Protein AF-A0AAN8WT23-F1 (afdb_monomer)

Foldseek 3Di:
DDWFDDPPPWIWDQDPLFIWTWDDADPPQKTKTWTPCCVVPVDTWIWIDHDHDTPDTDDDDPDDRPNVVVVVRVVVRVVVVVQVPQPDQPPDDLQVQCVVLVNNVVCVPPPVLVVLSVCLSVLSRDDPVCSVVVLVVSVVSHDPSCVVVNVVRVVD

Nearest PDB structures (foldseek):
  2rpr-assembly1_A  TM=9.145E-01  e=8.663E-05  Homo sapiens

Radius of gyration: 22.84 Å; Cα contacts (8 Å, |Δi|>4): 182; chains: 1; bounding box: 54×32×53 Å

Structure (mmCIF, N/CA/C/O backbone):
data_AF-A0AAN8WT23-F1
#
_entry.id   AF-A0AAN8WT23-F1
#
loop_
_atom_site.group_PDB
_atom_site.id
_atom_site.type_symbol
_atom_site.label_atom_id
_atom_site.label_alt_id
_atom_site.label_comp_id
_atom_site.label_asym_id
_atom_site.label_entity_id
_atom_site.label_seq_id
_atom_site.pdbx_PDB_ins_code
_atom_site.Cartn_x
_atom_site.Cartn_y
_atom_site.Cartn_z
_atom_site.occupancy
_atom_site.B_iso_or_equiv
_atom_site.auth_seq_id
_atom_site.auth_comp_id
_atom_site.auth_asym_id
_atom_site.auth_atom_id
_atom_site.pdbx_PDB_model_num
ATOM 1 N N . MET A 1 1 ? 10.484 -6.479 -23.703 1.00 72.00 1 MET A N 1
ATOM 2 C CA . MET A 1 1 ? 10.702 -5.440 -22.679 1.00 72.00 1 MET A CA 1
ATOM 3 C C . MET A 1 1 ? 9.385 -5.246 -21.970 1.00 72.00 1 MET A C 1
ATOM 5 O O . MET A 1 1 ? 8.380 -5.113 -22.655 1.00 72.00 1 MET A O 1
ATOM 9 N N . GLU A 1 2 ? 9.374 -5.287 -20.644 1.00 79.94 2 GLU A N 1
ATOM 10 C CA . GLU A 1 2 ? 8.128 -5.259 -19.876 1.00 79.94 2 GLU A CA 1
ATOM 11 C C . GLU A 1 2 ? 8.187 -4.164 -18.816 1.00 79.94 2 GLU A C 1
ATOM 13 O O . GLU A 1 2 ? 9.253 -3.831 -18.298 1.00 79.94 2 GLU A O 1
ATOM 18 N N . PHE A 1 3 ? 7.036 -3.576 -18.507 1.00 79.38 3 PHE A N 1
ATOM 19 C CA . PHE A 1 3 ? 6.928 -2.533 -17.498 1.00 79.38 3 PHE A C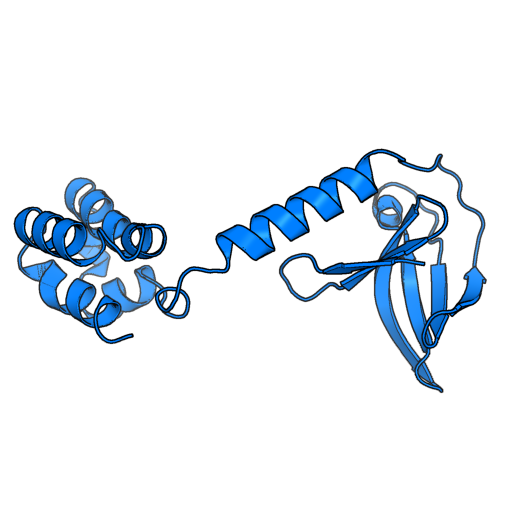A 1
ATOM 20 C C . PHE A 1 3 ? 6.065 -3.018 -16.349 1.00 79.38 3 PHE A C 1
ATOM 22 O O . PHE A 1 3 ? 4.959 -3.506 -16.564 1.00 79.38 3 PHE A O 1
ATOM 29 N N . VAL A 1 4 ? 6.545 -2.791 -15.131 1.00 76.81 4 VAL A N 1
ATOM 30 C CA . VAL A 1 4 ? 5.786 -3.057 -13.909 1.00 76.81 4 VAL A CA 1
ATOM 31 C C . VAL A 1 4 ? 5.609 -1.756 -13.149 1.00 76.81 4 VAL A C 1
ATOM 33 O O . VAL A 1 4 ? 6.550 -0.980 -12.963 1.00 76.81 4 VAL A O 1
ATOM 36 N N . GLN A 1 5 ? 4.381 -1.496 -12.715 1.00 69.31 5 GLN A N 1
ATOM 37 C CA . GLN A 1 5 ? 4.066 -0.353 -11.870 1.00 69.31 5 GLN A CA 1
ATOM 38 C C . GLN A 1 5 ? 4.016 -0.800 -10.410 1.00 69.31 5 GLN A C 1
ATOM 40 O O . GLN A 1 5 ? 3.232 -1.671 -10.043 1.00 69.31 5 GLN A O 1
ATOM 45 N N . ILE A 1 6 ? 4.853 -0.182 -9.581 1.00 66.62 6 ILE A N 1
ATOM 46 C CA . ILE A 1 6 ? 4.904 -0.405 -8.134 1.00 66.62 6 ILE A CA 1
ATOM 47 C C . ILE A 1 6 ? 4.442 0.890 -7.447 1.00 66.62 6 ILE A C 1
ATOM 49 O O . ILE A 1 6 ? 4.615 1.977 -8.005 1.00 66.62 6 ILE A O 1
ATOM 53 N N . GLU A 1 7 ? 3.797 0.779 -6.280 1.00 49.72 7 GLU A N 1
ATOM 54 C CA . GLU A 1 7 ? 3.286 1.927 -5.514 1.00 49.72 7 GLU A CA 1
ATOM 55 C C . GLU A 1 7 ? 4.354 3.012 -5.282 1.00 49.72 7 GLU A C 1
ATOM 57 O O . GLU A 1 7 ? 5.548 2.727 -5.199 1.00 49.72 7 GLU A O 1
ATOM 62 N N . TRP A 1 8 ? 3.894 4.265 -5.174 1.00 48.81 8 TRP A N 1
ATOM 63 C CA . TRP A 1 8 ? 4.699 5.498 -5.151 1.00 48.81 8 TRP A CA 1
ATOM 64 C C . TRP A 1 8 ? 5.416 5.809 -6.475 1.00 48.81 8 TRP A C 1
ATOM 66 O O . TRP A 1 8 ? 6.610 6.095 -6.523 1.00 48.81 8 TRP A O 1
ATOM 76 N N . CYS A 1 9 ? 4.636 5.825 -7.563 1.00 51.09 9 CYS A N 1
ATOM 77 C CA . CYS A 1 9 ? 4.928 6.525 -8.825 1.00 51.09 9 CYS A CA 1
ATOM 78 C C . CYS A 1 9 ? 6.168 6.061 -9.622 1.00 51.09 9 CYS A C 1
ATOM 80 O O . CYS A 1 9 ? 6.490 6.630 -10.667 1.00 51.09 9 CYS A O 1
ATOM 82 N N . LYS A 1 10 ? 6.868 5.006 -9.193 1.00 65.88 10 LYS A N 1
ATOM 83 C CA . LYS A 1 10 ? 8.062 4.517 -9.893 1.00 65.88 10 LYS A CA 1
ATOM 84 C C . LYS A 1 10 ? 7.698 3.345 -10.795 1.00 65.88 10 LYS A C 1
ATOM 86 O O . LYS A 1 10 ? 7.668 2.192 -10.374 1.00 65.88 10 LYS A O 1
ATOM 91 N N . ARG A 1 11 ? 7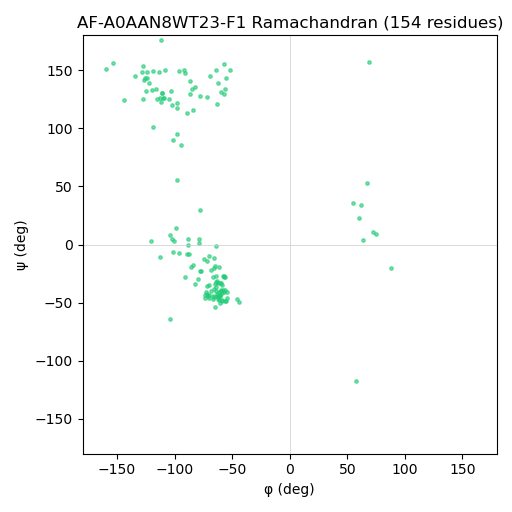.444 3.647 -12.072 1.00 75.62 11 ARG A N 1
ATOM 92 C CA . ARG A 1 11 ? 7.392 2.630 -13.132 1.00 75.62 11 ARG A CA 1
ATOM 93 C C . ARG A 1 11 ? 8.777 1.989 -13.250 1.00 75.62 11 ARG A C 1
ATOM 95 O O . ARG A 1 11 ? 9.763 2.687 -13.504 1.00 75.62 11 ARG A O 1
ATOM 102 N N . LYS A 1 12 ? 8.837 0.676 -13.051 1.00 86.75 12 LYS A N 1
ATOM 103 C CA . LYS A 1 12 ? 10.037 -0.130 -13.241 1.00 86.75 12 LYS A CA 1
ATOM 104 C C . LYS A 1 12 ? 10.036 -0.765 -14.626 1.00 86.75 12 LYS A C 1
ATOM 106 O O . LYS A 1 12 ? 8.984 -1.038 -15.204 1.00 86.75 12 LYS A O 1
ATOM 111 N N . LEU A 1 13 ? 11.235 -0.963 -15.144 1.00 87.50 13 LEU A N 1
ATOM 112 C CA . LEU A 1 13 ? 11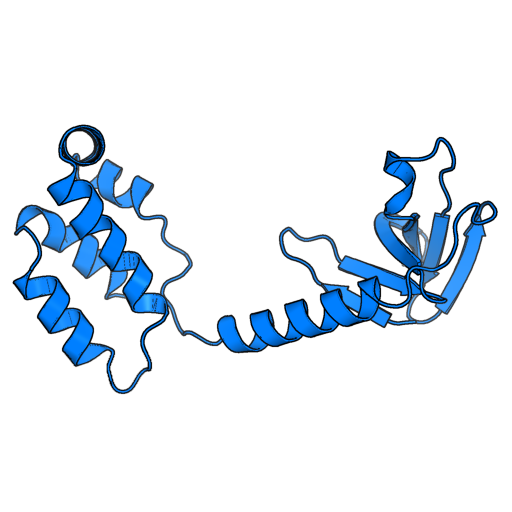.518 -1.579 -16.428 1.00 87.50 13 LEU A CA 1
ATOM 113 C C . LEU A 1 13 ? 12.158 -2.943 -16.182 1.00 87.50 13 LEU A C 1
ATOM 115 O O . LEU A 1 13 ? 13.174 -3.018 -15.497 1.00 87.50 13 LEU A O 1
ATOM 119 N N . ILE A 1 14 ? 11.588 -3.994 -16.762 1.00 86.75 14 ILE A N 1
ATOM 120 C CA . ILE A 1 14 ? 12.180 -5.327 -16.816 1.00 86.75 14 ILE A CA 1
ATOM 121 C C . ILE A 1 14 ? 12.759 -5.537 -18.214 1.00 86.75 14 ILE A C 1
ATOM 123 O O . ILE A 1 14 ? 12.056 -5.475 -19.232 1.00 86.75 14 ILE A O 1
ATOM 127 N N . TYR A 1 15 ? 14.065 -5.776 -18.266 1.00 85.31 15 TYR A N 1
ATOM 128 C CA . TYR A 1 15 ? 14.797 -6.008 -19.503 1.00 85.31 15 TYR A CA 1
ATOM 129 C C . TYR A 1 15 ? 15.889 -7.054 -19.273 1.00 85.31 15 TYR A C 1
ATOM 131 O O . TYR A 1 15 ? 16.710 -6.904 -18.374 1.00 85.31 15 TYR A O 1
ATOM 139 N N . VAL A 1 16 ? 15.876 -8.133 -20.065 1.00 83.50 16 VAL A N 1
ATOM 140 C CA . VAL A 1 16 ? 16.863 -9.237 -20.005 1.00 83.50 16 VAL A CA 1
ATOM 141 C C . VAL A 1 16 ? 16.975 -9.860 -18.596 1.00 83.50 16 VAL A C 1
ATOM 143 O O . VAL A 1 16 ? 18.049 -10.228 -18.142 1.00 83.50 16 VAL A O 1
ATOM 146 N N . GLY A 1 17 ? 15.860 -9.954 -17.861 1.00 79.81 17 GLY A N 1
ATOM 147 C CA . GLY A 1 17 ? 15.847 -10.497 -16.491 1.00 79.81 17 GLY A CA 1
ATOM 148 C C . GLY A 1 17 ? 16.415 -9.555 -15.419 1.00 79.81 17 GLY A C 1
ATOM 149 O O . GLY A 1 17 ? 16.583 -9.954 -14.268 1.00 79.81 17 GLY A O 1
ATOM 150 N N . TYR A 1 18 ? 16.694 -8.301 -15.776 1.00 84.81 18 TYR A N 1
ATOM 151 C CA . TYR A 1 18 ? 17.122 -7.248 -14.862 1.00 84.81 18 TYR A CA 1
ATOM 152 C C . TYR A 1 18 ? 16.018 -6.221 -14.660 1.00 84.81 18 TYR A C 1
ATOM 154 O O . TYR A 1 18 ? 15.212 -5.961 -15.555 1.00 84.81 18 TYR A O 1
ATOM 162 N N . ILE A 1 19 ? 16.010 -5.615 -13.475 1.00 86.94 19 ILE A N 1
ATOM 163 C CA . ILE A 1 19 ? 15.031 -4.605 -13.089 1.00 86.94 19 ILE A CA 1
ATOM 164 C C . ILE A 1 19 ? 15.717 -3.251 -12.989 1.00 86.94 19 ILE A C 1
ATOM 166 O O . ILE A 1 19 ? 16.743 -3.092 -12.323 1.00 86.94 19 ILE A O 1
ATOM 170 N N . TYR A 1 20 ? 15.112 -2.264 -13.636 1.00 87.75 20 TYR A N 1
ATOM 171 C CA . TYR A 1 20 ? 15.595 -0.899 -13.680 1.00 87.75 20 TYR A CA 1
ATOM 172 C C . TYR A 1 20 ? 14.526 0.076 -13.182 1.00 87.75 20 TYR A C 1
ATOM 174 O O . TYR A 1 20 ? 13.331 -0.071 -13.443 1.00 87.75 20 TYR A O 1
ATOM 182 N N . VAL A 1 21 ? 14.962 1.114 -12.479 1.00 88.19 21 VAL A N 1
ATOM 183 C CA . VAL A 1 21 ? 14.127 2.170 -11.907 1.00 88.19 21 VAL A CA 1
ATOM 184 C C . VAL A 1 21 ? 14.241 3.421 -12.770 1.00 88.19 21 VAL A C 1
ATOM 186 O O . VAL A 1 21 ? 15.350 3.841 -13.112 1.00 88.19 21 VAL A O 1
ATOM 189 N N . LYS A 1 22 ? 13.100 4.030 -13.120 1.00 88.50 22 LYS A N 1
ATOM 190 C CA . LYS A 1 22 ? 13.057 5.296 -13.867 1.00 88.50 22 LYS A CA 1
ATOM 191 C C . LYS A 1 22 ? 13.829 6.384 -13.115 1.00 88.50 22 LYS A C 1
ATOM 193 O O . LYS A 1 22 ? 13.568 6.621 -11.939 1.00 88.50 22 LYS A O 1
ATOM 198 N N . GLN A 1 23 ? 14.734 7.058 -13.819 1.00 88.12 23 GLN A N 1
ATOM 199 C CA . GLN A 1 23 ? 15.522 8.177 -13.298 1.00 88.12 23 GLN A CA 1
ATOM 200 C C . GLN A 1 23 ? 14.990 9.512 -13.815 1.00 88.12 23 GLN A C 1
ATOM 202 O O . GLN A 1 23 ? 14.514 10.339 -13.046 1.00 88.12 23 GLN A O 1
ATOM 207 N N . LYS A 1 24 ? 15.056 9.721 -15.133 1.00 87.94 24 LYS A N 1
ATOM 208 C CA . LYS A 1 24 ? 14.670 10.983 -15.774 1.00 87.94 24 LYS A CA 1
ATOM 209 C C . LYS A 1 24 ? 14.222 10.772 -17.210 1.00 87.94 24 LYS A C 1
ATOM 211 O O . LYS A 1 24 ? 14.629 9.805 -17.853 1.00 87.94 24 LYS A O 1
ATOM 216 N N . GLU A 1 25 ? 13.420 11.703 -17.703 1.00 88.75 25 GLU A N 1
ATOM 217 C CA . GLU A 1 25 ? 13.091 11.816 -19.121 1.00 88.75 25 GLU A CA 1
ATOM 218 C C . GLU A 1 25 ? 14.160 12.663 -19.823 1.00 88.75 25 GLU A C 1
ATOM 220 O O . GLU A 1 25 ? 14.707 13.611 -19.259 1.00 88.75 25 GLU A O 1
ATOM 225 N N . LEU A 1 26 ? 14.520 12.251 -21.028 1.00 86.88 26 LEU A N 1
ATOM 226 C CA . LEU A 1 26 ? 15.483 12.880 -21.922 1.00 86.88 26 LEU A CA 1
ATOM 227 C C . LEU A 1 26 ? 14.729 13.435 -23.141 1.00 86.88 26 LEU A C 1
ATOM 229 O O . LEU A 1 26 ? 13.525 13.228 -23.298 1.00 86.88 26 LEU A O 1
ATOM 233 N N . ALA A 1 27 ? 15.446 14.127 -24.029 1.00 85.75 27 ALA A N 1
ATOM 234 C CA . ALA A 1 27 ? 14.889 14.572 -25.303 1.00 85.75 27 ALA A CA 1
ATOM 235 C C . ALA A 1 27 ? 14.335 13.388 -26.127 1.00 85.75 27 ALA A C 1
ATOM 237 O O . ALA A 1 27 ? 14.775 12.247 -25.971 1.00 85.75 27 ALA A O 1
ATOM 238 N N . ASN A 1 28 ? 13.390 13.677 -27.024 1.00 84.38 28 ASN A N 1
ATOM 239 C CA . ASN A 1 28 ? 12.777 12.705 -27.941 1.00 84.38 28 ASN A CA 1
ATOM 240 C C . ASN A 1 28 ? 12.018 11.563 -27.241 1.00 84.38 28 ASN A C 1
ATOM 242 O O . ASN A 1 28 ? 12.013 10.434 -27.726 1.00 84.38 28 ASN A O 1
ATOM 246 N N . SER A 1 29 ? 11.390 11.842 -26.093 1.00 84.44 29 SER A N 1
ATOM 247 C CA . SER A 1 29 ? 10.592 10.861 -25.335 1.00 84.44 29 SER A CA 1
ATOM 248 C C . SER A 1 29 ? 11.384 9.634 -24.862 1.00 84.44 29 SER A C 1
ATOM 250 O O . SER A 1 29 ? 10.811 8.575 -24.597 1.00 84.44 29 SER A O 1
ATOM 252 N N . VAL A 1 30 ? 12.708 9.763 -24.748 1.00 88.31 30 VAL A N 1
ATOM 253 C CA . VAL A 1 30 ? 13.581 8.709 -24.227 1.00 88.31 30 VAL A CA 1
ATOM 254 C C . VAL A 1 30 ? 13.621 8.799 -22.707 1.00 88.31 30 VAL A C 1
ATOM 256 O O . VAL A 1 30 ? 13.825 9.866 -22.140 1.00 88.31 30 VAL A O 1
ATOM 259 N N . ILE A 1 31 ? 13.476 7.677 -22.017 1.00 89.56 31 ILE A N 1
ATOM 260 C CA . ILE A 1 31 ? 13.517 7.602 -20.559 1.00 89.56 31 ILE A CA 1
ATOM 261 C C . ILE A 1 31 ? 14.785 6.863 -20.135 1.00 89.56 31 ILE A C 1
ATOM 263 O O . ILE A 1 31 ? 15.090 5.778 -20.628 1.00 89.56 31 ILE A O 1
ATOM 267 N N . SER A 1 32 ? 15.531 7.456 -19.204 1.00 89.56 32 SER A N 1
ATOM 268 C CA . SER A 1 32 ? 16.682 6.822 -18.568 1.00 89.56 32 SER A CA 1
ATOM 269 C C . SER A 1 32 ? 16.225 5.995 -17.374 1.00 89.56 32 SER A C 1
ATOM 271 O O . SER A 1 32 ? 15.556 6.504 -16.472 1.00 89.56 32 SER A O 1
ATOM 273 N N . TYR A 1 33 ? 16.675 4.752 -17.332 1.00 89.81 33 TYR A N 1
ATOM 274 C CA . TYR A 1 33 ? 16.495 3.816 -16.237 1.00 89.81 33 TYR A CA 1
ATOM 275 C C . TYR A 1 33 ? 17.856 3.408 -15.675 1.00 89.81 33 TYR A C 1
ATOM 277 O O . TYR A 1 33 ? 18.847 3.369 -16.402 1.00 89.81 33 TYR A O 1
ATOM 285 N N . GLU A 1 34 ? 17.911 3.111 -14.384 1.00 89.56 34 GLU A N 1
ATOM 286 C CA . GLU A 1 34 ? 19.119 2.650 -13.694 1.00 89.56 34 GLU A CA 1
ATOM 287 C C . GLU A 1 34 ? 18.826 1.347 -12.960 1.00 89.56 34 GLU A C 1
ATOM 289 O O . GLU A 1 34 ? 17.723 1.183 -12.440 1.00 89.56 34 GLU A O 1
ATOM 294 N N . CYS A 1 35 ? 19.776 0.413 -12.954 1.00 87.56 35 CYS A N 1
ATOM 295 C CA . CYS A 1 35 ? 19.585 -0.891 -12.323 1.00 87.56 35 CYS A CA 1
ATOM 296 C C . CYS A 1 35 ? 19.195 -0.727 -10.848 1.00 87.56 35 C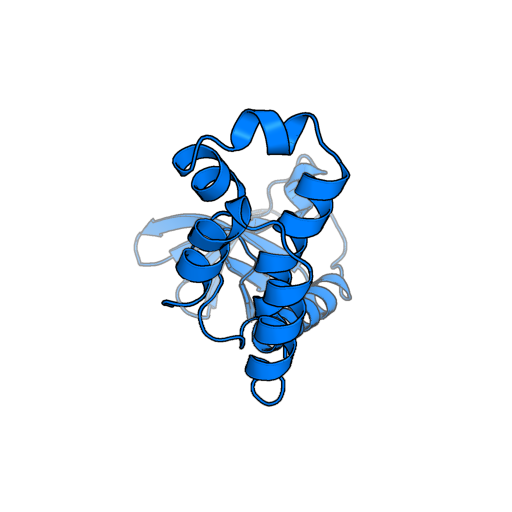YS A C 1
ATOM 298 O O . CYS A 1 35 ? 19.836 0.019 -10.116 1.00 87.56 35 CYS A O 1
ATOM 300 N N . GLU A 1 36 ? 18.175 -1.453 -10.391 1.00 84.69 36 GLU A N 1
ATOM 301 C CA . GLU A 1 36 ? 17.707 -1.383 -9.003 1.00 84.69 36 GLU A CA 1
ATOM 302 C C . GLU A 1 36 ? 18.804 -1.743 -7.989 1.00 84.69 36 GLU A C 1
ATOM 304 O O . GLU A 1 36 ? 18.898 -1.134 -6.923 1.00 84.69 36 GLU A O 1
ATOM 309 N N . LYS A 1 37 ? 19.691 -2.682 -8.340 1.00 79.44 37 LYS A N 1
ATOM 310 C CA . LYS A 1 37 ? 20.783 -3.134 -7.465 1.00 79.44 37 LYS A CA 1
ATOM 311 C C . LYS A 1 37 ? 21.988 -2.171 -7.439 1.00 79.44 37 LYS A C 1
ATOM 313 O O . LYS A 1 37 ? 22.971 -2.459 -6.758 1.00 79.44 37 LYS A O 1
ATOM 318 N N . CYS A 1 38 ? 21.924 -1.005 -8.099 1.00 69.06 38 CYS A N 1
ATOM 319 C CA . CYS A 1 38 ? 23.004 -0.004 -8.082 1.00 69.06 38 CYS A CA 1
ATOM 320 C C . CYS A 1 38 ? 23.246 0.637 -6.703 1.00 69.06 38 CYS A C 1
ATOM 322 O O . CYS A 1 38 ? 24.251 1.308 -6.506 1.00 69.06 38 CYS A O 1
ATOM 324 N N . TRP A 1 39 ? 22.354 0.427 -5.733 1.00 58.28 39 TRP A N 1
ATOM 325 C CA . TRP A 1 39 ? 22.534 0.915 -4.361 1.00 58.28 39 TRP A CA 1
ATOM 326 C C . TRP A 1 39 ? 23.519 0.055 -3.559 1.00 58.28 39 TRP A C 1
ATOM 328 O O . TRP A 1 39 ? 24.121 0.540 -2.606 1.00 58.28 39 TRP A O 1
ATOM 338 N N . TYR A 1 40 ? 23.713 -1.205 -3.963 1.00 63.38 40 TYR A N 1
ATOM 339 C CA . TYR A 1 40 ? 24.594 -2.168 -3.292 1.00 63.38 40 TYR A CA 1
ATOM 340 C C . TYR A 1 40 ? 25.941 -2.348 -3.997 1.00 63.38 40 TYR A C 1
ATOM 342 O O . TYR A 1 40 ? 26.817 -3.044 -3.491 1.00 63.38 40 TYR A O 1
ATOM 350 N N . SER A 1 41 ? 26.118 -1.736 -5.169 1.00 60.97 41 SER A N 1
ATOM 351 C CA . SER A 1 41 ? 27.364 -1.791 -5.928 1.00 60.97 41 SER A CA 1
ATOM 352 C C . SER A 1 41 ? 27.730 -0.394 -6.409 1.00 60.97 41 SER A C 1
ATOM 354 O O . SER A 1 41 ? 26.861 0.382 -6.780 1.00 60.97 41 SER A O 1
ATOM 356 N N . SER A 1 42 ? 29.016 -0.065 -6.466 1.00 60.28 42 SER A N 1
ATOM 357 C CA . SER A 1 42 ? 29.501 1.217 -7.001 1.00 60.28 42 SER A CA 1
ATOM 358 C C . SER A 1 42 ? 29.207 1.419 -8.500 1.00 60.28 42 SER A C 1
ATOM 360 O O . SER A 1 42 ? 29.532 2.469 -9.059 1.00 60.28 42 SER A O 1
ATOM 362 N N . PHE A 1 43 ? 28.582 0.442 -9.164 1.00 64.62 43 PHE A N 1
ATOM 363 C CA . PHE A 1 43 ? 28.326 0.438 -10.595 1.00 64.62 43 PHE A CA 1
ATOM 364 C C . PHE A 1 43 ? 26.905 0.904 -10.920 1.00 64.62 43 PHE A C 1
ATOM 366 O O . PHE A 1 43 ? 25.906 0.271 -10.578 1.00 64.62 43 PHE A O 1
ATOM 373 N N . LYS A 1 44 ? 26.825 2.016 -11.657 1.00 74.12 44 LYS A N 1
ATOM 374 C CA . LYS A 1 44 ? 25.573 2.589 -12.162 1.00 74.12 44 LYS A CA 1
ATOM 375 C C . LYS A 1 44 ? 25.320 2.097 -13.580 1.00 74.12 44 LYS A C 1
ATOM 377 O O . LYS A 1 44 ? 25.721 2.747 -14.545 1.00 74.12 44 LYS A O 1
ATOM 382 N N . VAL A 1 45 ? 24.693 0.934 -13.712 1.00 85.38 45 VAL A N 1
ATOM 383 C CA . VAL A 1 45 ? 24.253 0.433 -15.022 1.00 85.38 45 VAL A CA 1
ATOM 384 C C . VAL A 1 45 ? 22.983 1.156 -15.429 1.00 85.38 45 VAL A C 1
ATOM 386 O O . VAL A 1 45 ? 22.019 1.189 -14.660 1.00 85.38 45 VAL A O 1
ATOM 389 N N . LYS A 1 46 ? 22.978 1.725 -16.635 1.00 88.31 46 LYS A N 1
ATOM 390 C CA . LYS A 1 46 ? 21.848 2.501 -17.143 1.00 88.31 46 LYS A CA 1
ATOM 391 C C . LYS A 1 46 ? 21.368 1.982 -18.481 1.00 88.31 46 LYS A C 1
ATOM 393 O O . LYS A 1 46 ? 22.146 1.596 -19.346 1.00 88.31 46 LYS A O 1
ATOM 398 N N . VAL A 1 47 ? 20.059 2.041 -18.655 1.00 89.88 47 VAL A N 1
ATOM 399 C CA . VAL A 1 47 ? 19.376 1.700 -19.897 1.00 89.88 47 VAL A CA 1
ATOM 400 C C . VAL A 1 47 ? 18.533 2.891 -20.304 1.00 89.88 47 VAL A C 1
ATOM 402 O O . VAL A 1 47 ? 17.813 3.455 -19.484 1.00 89.88 47 VAL A O 1
ATOM 405 N N . LYS A 1 48 ? 18.620 3.294 -21.568 1.00 90.44 48 LYS A N 1
ATOM 406 C CA . LYS A 1 48 ? 17.735 4.311 -22.140 1.00 90.44 48 LYS A CA 1
ATOM 407 C C . LYS A 1 48 ? 16.730 3.611 -23.030 1.00 90.44 48 LYS A C 1
ATOM 409 O O . LYS A 1 48 ? 17.137 2.876 -23.924 1.00 90.44 48 LYS A O 1
ATOM 414 N N . ALA A 1 49 ? 15.446 3.835 -22.791 1.00 87.56 49 ALA A N 1
ATOM 415 C CA . ALA A 1 49 ? 14.376 3.258 -23.594 1.00 87.56 49 ALA A CA 1
ATOM 416 C C . ALA A 1 49 ? 13.493 4.360 -24.183 1.00 87.56 49 ALA A C 1
ATOM 418 O O . ALA A 1 49 ? 13.196 5.341 -23.503 1.00 87.56 49 ALA A O 1
ATOM 419 N N . GLY A 1 50 ? 13.094 4.203 -25.441 1.00 85.38 50 GLY A N 1
ATOM 420 C CA . GLY A 1 50 ? 12.183 5.094 -26.153 1.00 85.38 50 GLY A CA 1
ATOM 421 C C . GLY A 1 50 ? 11.053 4.265 -26.752 1.00 85.38 50 GLY A C 1
ATOM 422 O O . GLY A 1 50 ? 11.307 3.285 -27.449 1.00 85.38 50 GLY A O 1
ATOM 423 N N . GLY A 1 51 ? 9.801 4.613 -26.446 1.00 81.62 51 GLY A N 1
ATOM 424 C CA . GLY A 1 51 ? 8.657 3.778 -26.823 1.00 81.62 51 GLY A CA 1
ATOM 425 C C . GLY A 1 51 ? 8.776 2.359 -26.247 1.00 81.62 51 GLY A C 1
ATOM 426 O O . GLY A 1 51 ? 8.817 2.193 -25.028 1.00 81.62 51 GLY A O 1
ATOM 427 N N . ASN A 1 52 ? 8.855 1.359 -27.131 1.00 81.69 52 ASN A N 1
ATOM 428 C CA . ASN A 1 52 ? 8.959 -0.065 -26.780 1.00 81.69 52 ASN A CA 1
ATOM 429 C C . ASN A 1 52 ? 10.371 -0.653 -26.956 1.00 81.69 52 ASN A C 1
ATOM 431 O O . ASN A 1 52 ? 10.544 -1.866 -26.824 1.00 81.69 52 ASN A O 1
ATOM 435 N N . GLU A 1 53 ? 11.376 0.176 -27.240 1.00 84.56 53 GLU A N 1
ATOM 436 C CA . GLU A 1 53 ? 12.723 -0.286 -27.573 1.00 84.56 53 GLU A CA 1
ATOM 437 C C . GLU A 1 53 ? 13.788 0.313 -26.652 1.00 84.56 53 GLU A C 1
ATOM 439 O O . GLU A 1 53 ? 13.679 1.444 -26.165 1.00 84.56 53 GLU A O 1
ATOM 444 N N . VAL A 1 54 ? 14.851 -0.459 -26.419 1.00 85.44 54 VAL A N 1
ATOM 445 C CA . VAL A 1 54 ? 16.051 0.018 -25.729 1.00 85.44 54 VAL A CA 1
ATOM 446 C C . VAL A 1 54 ? 16.952 0.712 -26.745 1.00 85.44 54 VAL A C 1
ATOM 448 O O . VAL A 1 54 ? 17.469 0.086 -27.662 1.00 85.44 54 VAL A O 1
ATOM 451 N N . VAL A 1 55 ? 17.155 2.012 -26.548 1.00 86.31 55 VAL A N 1
ATOM 452 C CA . VAL A 1 55 ? 17.946 2.889 -27.421 1.00 86.31 55 VAL A CA 1
ATOM 453 C C . VAL A 1 55 ? 19.439 2.783 -27.108 1.00 86.31 55 VAL A C 1
ATOM 455 O O . VAL A 1 55 ? 20.272 2.896 -28.001 1.00 86.31 55 VAL A O 1
ATOM 458 N N . SER A 1 56 ? 19.808 2.577 -25.840 1.00 85.75 56 SER A N 1
ATOM 459 C CA . SER A 1 56 ? 21.216 2.404 -25.466 1.00 85.75 56 SER A CA 1
ATOM 460 C C . SER A 1 56 ? 21.396 1.714 -24.119 1.00 85.75 56 SER A C 1
ATOM 462 O O . SER A 1 56 ? 20.595 1.922 -23.202 1.00 85.75 56 SER A O 1
ATOM 464 N N . HIS A 1 57 ? 22.517 1.008 -23.976 1.00 84.50 57 HIS A N 1
ATOM 465 C CA . HIS A 1 57 ? 22.990 0.422 -22.724 1.00 84.50 57 HIS A CA 1
ATOM 466 C C . HIS A 1 57 ? 24.308 1.090 -22.303 1.00 84.50 57 HIS A C 1
ATOM 468 O O . HIS A 1 57 ? 25.255 1.140 -23.083 1.00 84.50 57 HIS A O 1
ATOM 474 N N . GLU A 1 58 ? 24.370 1.616 -21.082 1.00 81.06 58 GLU A N 1
ATOM 475 C CA . GLU A 1 58 ? 25.567 2.227 -20.498 1.00 81.06 58 GLU A CA 1
ATOM 476 C C . GLU A 1 58 ? 26.068 1.362 -19.335 1.00 81.06 58 GLU A C 1
ATOM 478 O O . GLU A 1 58 ? 25.332 1.113 -18.374 1.00 81.06 58 GLU A O 1
ATOM 483 N N . ASN A 1 59 ? 27.348 0.980 -19.406 1.00 78.00 59 ASN A N 1
ATOM 484 C CA . ASN A 1 59 ? 28.056 0.080 -18.486 1.00 78.00 59 ASN A CA 1
ATOM 485 C C . ASN A 1 59 ? 27.586 -1.381 -18.543 1.00 78.00 59 ASN A C 1
ATOM 487 O O . ASN A 1 59 ? 26.472 -1.677 -18.958 1.00 78.00 59 ASN A O 1
ATOM 491 N N . ASN A 1 60 ? 28.450 -2.308 -18.129 1.00 76.06 60 ASN A N 1
ATOM 492 C CA . ASN A 1 60 ? 28.126 -3.734 -18.071 1.00 76.06 60 ASN A CA 1
ATOM 493 C C . ASN A 1 60 ? 27.559 -4.114 -16.702 1.00 76.06 60 ASN A C 1
ATOM 495 O O . ASN A 1 60 ? 27.947 -3.557 -15.675 1.00 76.06 60 ASN A O 1
ATOM 499 N N . LEU A 1 61 ? 26.656 -5.093 -16.698 1.00 72.31 61 LEU A N 1
ATOM 500 C CA . LEU A 1 61 ? 26.120 -5.684 -15.477 1.00 72.31 61 LEU A CA 1
ATOM 501 C C . LEU A 1 61 ? 27.190 -6.552 -14.817 1.00 72.31 61 LEU A C 1
ATOM 503 O O . LEU A 1 61 ? 27.766 -7.433 -15.445 1.00 72.31 61 LEU A O 1
ATOM 507 N N . THR A 1 62 ? 27.446 -6.294 -13.539 1.00 73.62 62 THR A N 1
ATOM 508 C CA . THR A 1 62 ? 28.421 -7.034 -12.723 1.00 73.62 62 THR A CA 1
ATOM 509 C C . THR A 1 62 ? 27.760 -8.067 -11.812 1.00 73.62 62 THR A C 1
ATOM 511 O O . THR A 1 62 ? 28.438 -8.730 -11.032 1.00 73.62 62 THR A O 1
ATOM 514 N N . HIS A 1 63 ? 26.438 -8.222 -11.908 1.00 74.75 63 HIS A N 1
ATOM 515 C CA . HIS A 1 63 ? 25.668 -9.195 -11.146 1.00 74.75 63 HIS A CA 1
ATOM 516 C C . HIS A 1 63 ? 24.802 -10.059 -12.065 1.00 74.75 63 HIS A C 1
ATOM 518 O O . HIS A 1 63 ? 24.395 -9.640 -13.153 1.00 74.75 63 HIS A O 1
ATOM 524 N N . ALA A 1 64 ? 24.495 -11.269 -11.601 1.00 79.31 64 ALA A N 1
ATOM 525 C CA . ALA A 1 64 ? 23.573 -12.160 -12.289 1.00 79.31 64 A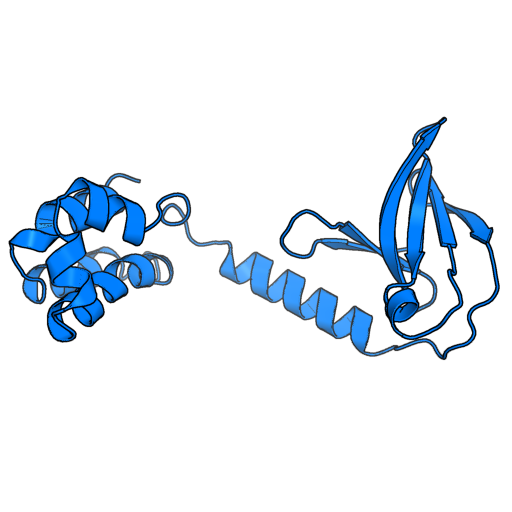LA A CA 1
ATOM 526 C C . ALA A 1 64 ? 22.156 -11.563 -12.338 1.00 79.31 64 ALA A C 1
ATOM 528 O O . ALA A 1 64 ? 21.752 -10.792 -11.453 1.00 79.31 64 ALA A O 1
ATOM 529 N N . ALA A 1 65 ? 21.421 -11.923 -13.390 1.00 78.38 65 ALA A N 1
ATOM 530 C CA . ALA A 1 65 ? 19.993 -11.674 -13.482 1.00 78.38 65 ALA A CA 1
ATOM 531 C C . ALA A 1 65 ? 19.280 -12.430 -12.358 1.00 78.38 65 ALA A C 1
ATOM 533 O O . ALA A 1 65 ? 19.623 -13.568 -12.037 1.00 78.38 65 ALA A O 1
ATOM 534 N N . ASP A 1 66 ? 18.294 -11.782 -11.756 1.00 78.56 66 ASP A N 1
ATOM 535 C CA . ASP A 1 66 ? 17.493 -12.364 -10.690 1.00 78.56 66 ASP A CA 1
ATOM 536 C C . ASP A 1 66 ? 16.173 -12.805 -11.306 1.00 78.56 66 ASP A C 1
ATOM 538 O O . ASP A 1 66 ? 15.257 -12.003 -11.430 1.00 78.56 66 ASP A O 1
ATOM 542 N N . ILE A 1 67 ? 16.118 -14.046 -11.790 1.00 76.19 67 ILE A N 1
ATOM 543 C CA . ILE A 1 67 ? 15.008 -14.531 -12.628 1.00 76.19 67 ILE A CA 1
ATOM 544 C C . ILE A 1 67 ? 13.679 -14.521 -11.855 1.00 76.19 67 ILE A C 1
ATOM 546 O O . ILE A 1 67 ? 12.631 -14.254 -12.434 1.00 76.19 67 ILE A O 1
ATOM 550 N N . LEU A 1 68 ? 13.727 -14.734 -10.537 1.00 77.19 68 LEU A N 1
ATOM 551 C CA . LEU A 1 68 ? 12.537 -14.809 -9.688 1.00 77.19 68 LEU A CA 1
ATOM 552 C C . LEU A 1 68 ? 11.980 -13.428 -9.325 1.00 77.19 68 LEU A C 1
ATOM 554 O O . LEU A 1 68 ? 10.777 -13.277 -9.116 1.00 77.19 68 LEU A O 1
ATOM 558 N N . HIS A 1 69 ? 12.832 -12.404 -9.236 1.00 78.44 69 HIS A N 1
ATOM 559 C CA . HIS A 1 69 ? 12.396 -11.082 -8.787 1.00 78.44 69 HIS A CA 1
ATOM 560 C C . HIS A 1 69 ? 11.334 -10.441 -9.714 1.00 78.44 69 HIS A C 1
ATOM 562 O O . HIS A 1 69 ? 10.321 -9.967 -9.196 1.00 78.44 69 HIS A O 1
ATOM 568 N N . PRO A 1 70 ? 11.472 -10.470 -11.057 1.00 79.38 70 PRO A N 1
ATOM 569 C CA . PRO A 1 70 ? 10.429 -10.059 -11.996 1.00 79.38 70 PRO A CA 1
ATOM 570 C C . PRO A 1 70 ? 9.091 -10.773 -11.789 1.00 79.38 70 PRO A C 1
ATOM 572 O O . PRO A 1 70 ? 8.054 -10.114 -11.740 1.00 79.38 70 PRO A O 1
ATOM 575 N N . GLU A 1 71 ? 9.103 -12.097 -11.623 1.00 81.94 71 GLU A N 1
ATOM 576 C CA . GLU A 1 71 ? 7.884 -12.900 -11.451 1.00 81.94 71 GLU A CA 1
ATOM 577 C C . GLU A 1 71 ? 7.132 -12.507 -10.178 1.00 81.94 71 GLU A C 1
ATOM 579 O O . GLU A 1 71 ? 5.922 -12.272 -10.208 1.00 81.94 71 GLU A O 1
ATOM 584 N N . VAL A 1 72 ? 7.858 -12.338 -9.069 1.00 84.56 72 VAL A N 1
ATOM 585 C CA . VAL A 1 72 ? 7.287 -11.861 -7.803 1.00 84.56 72 VAL A CA 1
ATOM 586 C C . VAL A 1 72 ? 6.644 -10.486 -7.979 1.00 84.56 72 VAL A C 1
ATOM 588 O O . VAL A 1 72 ? 5.547 -10.252 -7.471 1.00 84.56 72 VAL A O 1
ATOM 591 N N . LEU A 1 73 ? 7.283 -9.578 -8.721 1.00 80.81 73 LEU A N 1
ATOM 592 C CA . LEU A 1 73 ? 6.738 -8.246 -8.975 1.00 80.81 73 LEU A CA 1
ATOM 593 C C . LEU A 1 73 ? 5.454 -8.284 -9.814 1.00 80.81 73 LEU A C 1
ATOM 595 O O . LEU A 1 73 ? 4.524 -7.528 -9.522 1.00 80.81 73 LEU A O 1
ATOM 599 N N . PHE A 1 74 ? 5.362 -9.176 -10.801 1.00 80.50 74 PHE A N 1
ATOM 600 C CA . PHE A 1 74 ? 4.129 -9.378 -11.565 1.00 80.50 74 PHE A CA 1
ATOM 601 C C . PHE A 1 74 ? 3.001 -9.941 -10.704 1.00 80.50 74 PHE A C 1
ATOM 603 O O . PHE A 1 74 ? 1.882 -9.427 -10.745 1.00 80.50 74 PHE A O 1
ATOM 610 N N . VAL A 1 75 ? 3.288 -10.947 -9.873 1.00 82.25 75 VAL A N 1
ATOM 611 C CA . VAL A 1 75 ? 2.301 -11.509 -8.940 1.00 82.25 75 VAL A CA 1
ATOM 612 C C . VAL A 1 75 ? 1.818 -10.439 -7.961 1.00 82.25 75 VAL A C 1
ATOM 614 O O . VAL A 1 75 ? 0.616 -10.301 -7.749 1.00 82.25 75 VAL A O 1
ATOM 617 N N . GLN A 1 76 ? 2.721 -9.621 -7.416 1.00 78.31 76 GLN A N 1
ATOM 618 C CA . GLN A 1 76 ? 2.354 -8.495 -6.553 1.00 78.31 76 GLN A CA 1
ATOM 619 C C . GLN A 1 76 ? 1.490 -7.460 -7.279 1.00 78.31 76 GLN A C 1
ATOM 621 O O . GLN A 1 76 ? 0.537 -6.945 -6.694 1.00 78.31 76 GLN A O 1
ATOM 626 N N . GLN A 1 77 ? 1.797 -7.147 -8.541 1.00 77.44 77 GLN A N 1
ATOM 627 C CA . GLN A 1 77 ? 0.986 -6.244 -9.355 1.00 77.44 77 GLN A CA 1
ATOM 628 C C . GLN A 1 77 ? -0.419 -6.809 -9.581 1.00 77.44 77 GLN A C 1
ATOM 630 O O . GLN A 1 77 ? -1.390 -6.065 -9.469 1.00 77.44 77 GLN A O 1
ATOM 635 N N . GLU A 1 78 ? -0.547 -8.105 -9.857 1.00 78.25 78 GLU A N 1
ATOM 636 C CA . GLU A 1 78 ? -1.842 -8.744 -10.091 1.00 78.25 78 GLU A CA 1
ATOM 637 C C . GLU A 1 78 ? -2.664 -8.872 -8.804 1.00 78.25 78 GLU A C 1
ATOM 639 O O . GLU A 1 78 ? -3.855 -8.559 -8.804 1.00 78.25 78 GLU A O 1
ATOM 644 N N . ILE A 1 79 ? -2.035 -9.259 -7.688 1.00 74.94 79 ILE A N 1
ATOM 645 C CA . ILE A 1 79 ? -2.662 -9.237 -6.361 1.00 74.94 79 ILE A CA 1
ATOM 646 C C . ILE A 1 79 ? -3.170 -7.827 -6.071 1.00 74.94 79 ILE A C 1
ATO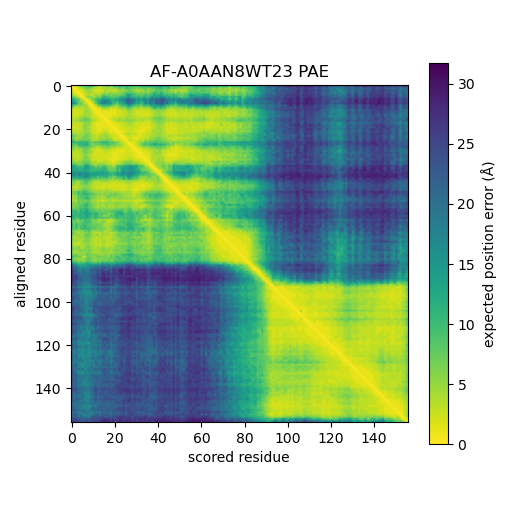M 648 O O . ILE A 1 79 ? -4.337 -7.670 -5.738 1.00 74.94 79 ILE A O 1
ATOM 652 N N . ARG A 1 80 ? -2.352 -6.789 -6.281 1.00 68.38 80 ARG A N 1
ATOM 653 C CA . ARG A 1 80 ? -2.788 -5.395 -6.126 1.00 68.38 80 ARG A CA 1
ATOM 654 C C . ARG A 1 80 ? -3.922 -5.032 -7.066 1.00 68.38 80 ARG A C 1
ATOM 656 O O . ARG A 1 80 ? -4.872 -4.418 -6.619 1.00 68.38 80 ARG A O 1
ATOM 663 N N . ARG A 1 81 ? -3.872 -5.410 -8.343 1.00 68.75 81 ARG A N 1
ATOM 664 C CA . ARG A 1 81 ? -4.950 -5.122 -9.300 1.00 68.75 81 ARG A CA 1
ATOM 665 C C . ARG A 1 81 ? -6.283 -5.699 -8.823 1.00 68.75 81 ARG A C 1
ATOM 667 O O . ARG A 1 81 ? -7.303 -5.037 -8.959 1.00 68.75 81 ARG A O 1
ATOM 674 N N . LYS A 1 82 ? -6.257 -6.900 -8.238 1.00 68.25 82 LYS A N 1
ATOM 675 C CA . LYS A 1 82 ? -7.430 -7.556 -7.642 1.00 68.25 82 LYS A CA 1
ATOM 676 C C . LYS A 1 82 ? -7.846 -6.916 -6.309 1.00 68.25 82 LYS A C 1
ATOM 678 O O . LYS A 1 82 ? -9.030 -6.671 -6.100 1.00 68.25 82 LYS A O 1
ATOM 683 N N . LEU A 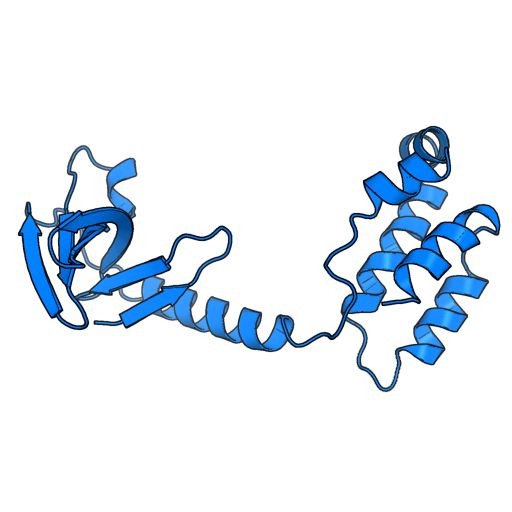1 83 ? -6.889 -6.600 -5.436 1.00 60.41 83 LEU A N 1
ATOM 684 C CA . LEU A 1 83 ? -7.112 -5.935 -4.143 1.00 60.41 83 LEU A CA 1
ATOM 685 C C . LEU A 1 83 ? -7.434 -4.435 -4.256 1.00 60.41 83 LEU A C 1
ATOM 687 O O . LEU A 1 83 ? -7.864 -3.851 -3.273 1.00 60.41 83 LEU A O 1
ATOM 691 N N . LEU A 1 84 ? -7.235 -3.812 -5.423 1.00 56.62 84 LEU A N 1
ATOM 692 C CA . LEU A 1 84 ? -7.606 -2.428 -5.759 1.00 56.62 84 LEU A CA 1
ATOM 693 C C . LEU A 1 84 ? -8.924 -2.355 -6.552 1.00 56.62 84 LEU A C 1
ATOM 695 O O . LEU A 1 84 ? -9.278 -1.304 -7.083 1.00 56.62 84 LEU A O 1
ATOM 699 N N . THR A 1 85 ? -9.681 -3.453 -6.578 1.00 51.91 85 THR A N 1
ATOM 700 C CA . THR A 1 85 ? -11.127 -3.436 -6.831 1.00 51.91 85 THR A CA 1
ATOM 701 C C . THR A 1 85 ? -11.959 -3.497 -5.538 1.00 51.91 85 THR A C 1
ATOM 703 O O . THR A 1 85 ? -12.834 -4.346 -5.414 1.00 51.91 85 THR A O 1
ATOM 706 N N . PRO A 1 86 ? -11.751 -2.574 -4.584 1.00 45.44 86 PRO A N 1
ATOM 707 C CA . PRO A 1 86 ? -12.819 -2.098 -3.728 1.00 45.44 86 PRO A CA 1
ATOM 708 C C . PRO A 1 86 ? -13.153 -0.655 -4.109 1.00 45.44 86 PRO A C 1
ATOM 710 O O . PRO A 1 86 ? -12.304 0.237 -4.194 1.00 45.44 86 PRO A O 1
ATOM 713 N N . LYS A 1 87 ? -14.436 -0.436 -4.392 1.00 52.94 87 LYS A N 1
ATOM 714 C CA . LYS A 1 87 ? -15.010 0.897 -4.526 1.00 52.94 87 LYS A CA 1
ATOM 715 C C . LYS A 1 87 ? -14.810 1.651 -3.197 1.00 52.94 87 LYS A C 1
ATOM 717 O O . LYS A 1 87 ? -15.177 1.163 -2.141 1.00 52.94 87 LYS A O 1
ATOM 722 N N . ARG A 1 88 ? -14.307 2.883 -3.327 1.00 49.91 88 ARG A N 1
ATOM 723 C CA . ARG A 1 88 ? -14.723 4.098 -2.594 1.00 49.91 88 ARG A CA 1
ATOM 724 C C . ARG A 1 88 ? -14.118 4.495 -1.235 1.00 49.91 88 ARG A C 1
ATOM 726 O O . ARG A 1 88 ? -14.107 5.696 -0.994 1.00 49.91 88 ARG A O 1
ATOM 733 N N . LEU A 1 89 ? -13.490 3.648 -0.414 1.00 50.53 89 LEU A N 1
ATOM 734 C CA . LEU A 1 89 ? -13.067 4.122 0.931 1.00 50.53 89 LEU A CA 1
ATOM 735 C C . LEU A 1 89 ? -11.675 4.806 1.047 1.00 50.53 89 LEU A C 1
ATOM 737 O O . LEU A 1 89 ? -11.329 5.338 2.101 1.00 50.53 89 LEU A O 1
ATOM 741 N N . HIS A 1 90 ? -10.833 4.802 0.006 1.00 51.22 90 HIS A N 1
ATOM 742 C CA . HIS A 1 90 ? -9.378 5.003 0.181 1.00 51.22 90 HIS A CA 1
ATOM 743 C C . HIS A 1 90 ? -8.825 6.443 0.161 1.00 51.22 90 HIS A C 1
ATOM 745 O O . HIS A 1 90 ? -7.615 6.614 0.310 1.00 51.22 90 HIS A O 1
ATOM 751 N N . SER A 1 91 ? -9.629 7.496 -0.016 1.00 51.72 91 SER A N 1
ATOM 752 C CA . SER A 1 91 ? -9.080 8.871 -0.076 1.00 51.72 91 SER A CA 1
ATOM 753 C C . SER A 1 91 ? -8.985 9.575 1.283 1.00 51.72 91 SER A C 1
ATOM 755 O O . SER A 1 91 ? -8.400 10.656 1.380 1.00 51.72 91 SER A O 1
ATOM 757 N N . LYS A 1 92 ? -9.537 8.973 2.339 1.00 65.50 92 LYS A N 1
ATOM 758 C CA . LYS A 1 92 ? -9.761 9.623 3.630 1.00 65.50 92 LYS A CA 1
ATOM 759 C C . LYS A 1 92 ? -8.855 9.028 4.702 1.00 65.50 92 LYS A C 1
ATOM 761 O O . LYS A 1 92 ? -8.852 7.827 4.950 1.00 65.50 92 LYS A O 1
ATOM 766 N N . SER A 1 93 ? -8.045 9.870 5.339 1.00 79.94 93 SER A N 1
ATOM 767 C CA . SER A 1 93 ? -7.130 9.430 6.394 1.00 79.94 93 SER A CA 1
ATOM 768 C C . SER A 1 93 ? -7.815 9.487 7.758 1.00 79.94 93 SER A C 1
ATOM 770 O O . SER A 1 93 ? -8.055 10.585 8.267 1.00 79.94 93 SER A O 1
ATOM 772 N N . LEU A 1 94 ? -8.037 8.320 8.367 1.00 84.88 94 LEU A N 1
ATOM 773 C CA . LEU A 1 94 ? -8.621 8.163 9.705 1.00 84.88 94 LEU A CA 1
ATOM 774 C C . LEU A 1 94 ? -8.011 9.110 10.758 1.00 84.88 94 LEU A C 1
ATOM 776 O O . LEU A 1 94 ? -8.778 9.808 11.414 1.00 84.88 94 LEU A O 1
ATOM 780 N N . PRO A 1 95 ? -6.672 9.263 10.876 1.00 85.25 95 PRO A N 1
ATOM 781 C CA . PRO A 1 95 ? -6.101 10.138 11.901 1.00 85.25 95 PRO A CA 1
ATOM 782 C C . PRO A 1 95 ? -6.464 11.617 11.720 1.00 85.25 95 PRO A C 1
ATOM 784 O O . PRO A 1 95 ? -6.612 12.332 12.704 1.00 85.25 95 PRO A O 1
ATOM 787 N N . LYS A 1 96 ? -6.633 12.090 10.476 1.00 86.62 96 LYS A N 1
ATOM 788 C CA . LYS A 1 96 ? -7.038 13.486 10.232 1.00 86.62 96 LYS A CA 1
ATOM 789 C C . LYS A 1 96 ? -8.496 13.722 10.605 1.00 86.62 96 LYS A C 1
ATOM 791 O O . LYS A 1 96 ? -8.801 14.794 11.109 1.00 86.62 96 LYS A O 1
ATOM 796 N N . GLN A 1 97 ? -9.359 12.731 10.380 1.00 89.38 97 GLN A N 1
ATOM 797 C CA . GLN A 1 97 ? -10.765 12.825 10.765 1.00 89.38 97 GLN A CA 1
ATOM 798 C C . GLN A 1 97 ? -10.923 12.774 12.288 1.00 89.38 97 GLN A C 1
ATOM 800 O O . GLN A 1 97 ? -11.603 13.596 12.881 1.00 89.38 97 GLN A O 1
ATOM 805 N N . VAL A 1 98 ? -10.203 11.875 12.959 1.00 89.56 98 VAL A N 1
ATOM 806 C CA . VAL A 1 98 ? -10.156 11.843 14.430 1.00 89.56 98 VAL A CA 1
ATOM 807 C C . VAL A 1 98 ? -9.700 13.188 15.008 1.00 89.56 98 VAL A C 1
ATOM 809 O O . VAL A 1 98 ? -10.229 13.653 16.018 1.00 89.56 98 VAL A O 1
ATOM 812 N N . GLN A 1 99 ? -8.727 13.834 14.360 1.00 91.19 99 GLN A N 1
ATOM 813 C CA . GLN A 1 99 ? -8.258 15.154 14.759 1.00 91.19 99 GLN A CA 1
ATOM 814 C C . GLN A 1 99 ? -9.303 16.256 14.515 1.00 91.19 99 GLN A C 1
ATOM 816 O O . GLN A 1 99 ? -9.428 17.135 15.368 1.00 91.19 99 GLN A O 1
ATOM 821 N N . SER A 1 100 ? -10.041 16.230 13.397 1.00 90.50 100 SER A N 1
ATOM 822 C CA . SER A 1 100 ? -11.078 17.234 13.104 1.00 90.50 100 SER A CA 1
ATOM 823 C C . SER A 1 100 ? -12.232 17.188 14.098 1.00 90.50 100 SER A C 1
ATOM 825 O O . SER A 1 100 ? -12.732 18.242 14.477 1.00 90.50 100 SER A O 1
ATOM 827 N N . GLU A 1 101 ? -12.578 15.996 14.586 1.00 91.62 101 GLU A N 1
ATOM 828 C CA . GLU A 1 101 ? -13.609 15.807 15.616 1.00 91.62 101 GLU A CA 1
ATOM 829 C C . GLU A 1 101 ? -13.114 16.126 17.042 1.00 91.62 101 GLU A C 1
ATOM 831 O O . GLU A 1 101 ? -13.847 15.971 18.014 1.00 91.62 101 GLU A O 1
ATOM 836 N N . GLY A 1 102 ? -11.854 16.553 17.215 1.00 92.06 102 GLY A N 1
ATOM 837 C CA . GLY A 1 102 ? -11.286 16.856 18.535 1.00 92.06 102 GLY A CA 1
ATOM 838 C C . GLY A 1 102 ? -11.007 15.620 19.402 1.00 92.06 102 GLY A C 1
ATOM 839 O O . GLY A 1 102 ? -10.655 15.749 20.574 1.00 92.06 102 GLY A O 1
ATOM 840 N N . LEU A 1 103 ? -11.090 14.416 18.829 1.00 92.38 103 LEU A N 1
ATOM 841 C CA . LEU A 1 103 ? -10.956 13.137 19.537 1.00 92.38 103 LEU A CA 1
ATOM 842 C C . LEU A 1 103 ? -9.505 12.645 19.627 1.00 92.38 103 LEU A C 1
ATOM 844 O O . LEU A 1 103 ? -9.239 11.569 20.160 1.00 92.38 103 LEU A O 1
ATOM 848 N N . GLN A 1 104 ? -8.541 13.447 19.165 1.00 91.12 104 GLN A N 1
ATOM 849 C CA . GLN A 1 104 ? -7.118 13.096 19.143 1.00 91.12 104 GLN A CA 1
ATOM 850 C C . GLN A 1 104 ? -6.576 12.684 20.519 1.00 91.12 104 GLN A C 1
ATOM 852 O O . GLN A 1 104 ? -5.810 11.727 20.620 1.00 91.12 104 GLN A O 1
ATOM 857 N N . GLY A 1 105 ? -6.985 13.385 21.582 1.00 89.44 105 GLY A N 1
ATOM 858 C CA . GLY A 1 105 ? -6.570 13.058 22.947 1.00 89.44 105 GLY A CA 1
ATOM 859 C C . GLY A 1 105 ? -7.069 11.682 23.390 1.00 89.44 105 GLY A C 1
ATOM 860 O O . GLY A 1 105 ? -6.314 10.923 23.990 1.00 89.44 105 GLY A O 1
ATOM 861 N N . LYS A 1 106 ? -8.306 11.321 23.037 1.00 89.56 106 LYS A N 1
ATOM 862 C CA . LYS A 1 106 ? -8.877 10.004 23.343 1.00 89.56 106 LYS A CA 1
ATOM 863 C C . LYS A 1 106 ? -8.222 8.915 22.498 1.00 89.56 106 LYS A C 1
ATOM 865 O O . LYS A 1 106 ? -7.769 7.914 23.030 1.00 89.56 106 LYS A O 1
ATOM 870 N N . TYR A 1 107 ? -8.032 9.175 21.208 1.00 90.50 107 TYR A N 1
ATOM 871 C CA . TYR A 1 107 ? -7.355 8.270 20.280 1.00 90.50 107 TYR A CA 1
ATOM 872 C C . TYR A 1 107 ? -5.919 7.902 20.669 1.00 90.50 107 TYR A C 1
ATOM 874 O O . TYR A 1 107 ? -5.444 6.834 20.296 1.00 90.50 107 TYR A O 1
ATOM 882 N N . GLN A 1 108 ? -5.214 8.766 21.401 1.00 90.06 108 GLN A N 1
ATOM 883 C CA . GLN A 1 108 ? -3.852 8.489 21.865 1.00 90.06 108 GLN A CA 1
ATOM 884 C C . GLN A 1 108 ? -3.793 7.815 23.238 1.00 90.06 108 GLN A C 1
ATOM 886 O O . GLN A 1 108 ? -2.825 7.112 23.517 1.00 90.06 108 GLN A O 1
ATOM 891 N N . ASN A 1 109 ? -4.789 8.050 24.095 1.00 92.12 109 ASN A N 1
ATOM 892 C CA . ASN A 1 109 ? -4.733 7.668 25.508 1.00 92.12 109 ASN A CA 1
ATOM 893 C C . ASN A 1 109 ? -5.721 6.553 25.891 1.00 92.12 109 ASN A C 1
ATOM 895 O O . ASN A 1 109 ? -5.609 6.005 26.983 1.00 92.12 109 ASN A O 1
ATOM 899 N N . ASP A 1 110 ? -6.664 6.199 25.015 1.00 91.94 110 ASP A N 1
ATOM 900 C CA . ASP A 1 110 ? -7.652 5.140 25.229 1.00 91.94 110 ASP A CA 1
ATOM 901 C C . ASP A 1 110 ? -7.500 4.046 24.167 1.00 91.94 110 ASP A C 1
ATOM 903 O O . ASP A 1 110 ? -7.979 4.172 23.041 1.00 91.94 110 ASP A O 1
ATOM 907 N N . ALA A 1 111 ? -6.852 2.946 24.554 1.00 89.81 111 ALA A N 1
ATOM 908 C CA . ALA A 1 111 ? -6.587 1.818 23.668 1.00 89.81 111 ALA A CA 1
ATOM 909 C C . ALA A 1 111 ? -7.865 1.165 23.111 1.00 89.81 111 ALA A C 1
ATOM 911 O O . ALA A 1 111 ? -7.852 0.701 21.970 1.00 89.81 111 ALA A O 1
ATOM 912 N N . ASN A 1 112 ? -8.963 1.150 23.877 1.00 89.50 112 ASN A N 1
ATOM 913 C CA . ASN A 1 112 ? -10.225 0.567 23.419 1.00 89.50 112 ASN A CA 1
ATOM 914 C C . ASN A 1 112 ? -10.833 1.434 22.317 1.00 89.50 112 ASN A C 1
ATOM 916 O O . ASN A 1 112 ? -11.205 0.922 21.261 1.00 89.50 112 ASN A O 1
ATOM 920 N N . PHE A 1 113 ? -10.852 2.751 22.529 1.00 89.44 113 PHE A N 1
ATOM 921 C CA . PHE A 1 113 ? -11.303 3.703 21.520 1.00 89.44 113 PHE A CA 1
ATOM 922 C C . PHE A 1 113 ? -10.426 3.646 20.261 1.00 89.44 113 PHE A C 1
ATOM 924 O O . PHE A 1 113 ? -10.946 3.583 19.148 1.00 89.44 113 PHE A O 1
ATOM 931 N N . THR A 1 114 ? -9.096 3.595 20.411 1.00 89.31 114 THR A N 1
ATOM 932 C CA . THR A 1 114 ? -8.170 3.438 19.278 1.00 89.31 114 THR A CA 1
ATOM 933 C C . THR A 1 114 ? -8.488 2.181 18.474 1.00 89.31 114 THR A C 1
ATOM 935 O O . THR A 1 114 ? -8.584 2.248 17.249 1.00 89.31 114 THR A O 1
ATOM 938 N N . GLN A 1 115 ? -8.664 1.043 19.152 1.00 88.00 115 GLN A N 1
ATOM 939 C CA . GLN A 1 115 ? -8.956 -0.233 18.510 1.00 88.00 115 GLN A CA 1
ATOM 940 C C . GLN A 1 115 ? -10.273 -0.177 17.732 1.00 88.00 115 GLN A C 1
ATOM 942 O O . GLN A 1 115 ? -10.297 -0.563 16.565 1.00 88.00 115 GLN A O 1
ATOM 947 N N . GLN A 1 116 ? -11.335 0.341 18.351 1.00 88.50 116 GLN A N 1
ATOM 948 C CA . GLN A 1 116 ? -12.656 0.481 17.737 1.00 88.50 116 GLN A CA 1
ATOM 949 C C . GLN A 1 116 ? -12.606 1.383 16.492 1.00 88.50 116 GLN A C 1
ATOM 951 O O . GLN A 1 116 ? -12.994 0.967 15.404 1.00 88.50 116 GLN A O 1
ATOM 956 N N . ILE A 1 117 ? -12.014 2.576 16.597 1.00 87.69 117 ILE A N 1
ATOM 957 C CA . ILE A 1 117 ? -11.878 3.530 15.483 1.00 87.69 117 ILE A CA 1
ATOM 958 C C . ILE A 1 117 ? -11.038 2.965 14.325 1.00 87.69 117 ILE A C 1
ATOM 960 O O . ILE A 1 117 ? -11.329 3.224 13.155 1.00 87.69 117 ILE A O 1
ATOM 964 N N . CYS A 1 118 ? -10.038 2.129 14.619 1.00 85.94 118 CYS A N 1
ATOM 965 C CA . CYS A 1 118 ? -9.228 1.455 13.600 1.00 85.94 118 CYS A CA 1
ATOM 966 C C . CYS A 1 118 ? -9.982 0.367 12.818 1.00 85.94 118 CYS A C 1
ATOM 968 O O . CYS A 1 118 ? -9.464 -0.105 11.805 1.00 85.94 118 CYS A O 1
ATOM 970 N N . MET A 1 119 ? -11.190 -0.021 13.236 1.00 86.25 119 MET A N 1
ATOM 971 C CA . MET A 1 119 ? -12.033 -0.948 12.478 1.00 86.25 119 MET A CA 1
ATOM 972 C C . MET A 1 119 ? -12.744 -0.264 11.300 1.00 86.25 119 MET A C 1
ATOM 974 O O . MET A 1 119 ? -13.051 -0.938 10.321 1.00 86.25 119 MET A O 1
ATOM 978 N N . ILE A 1 120 ? -12.936 1.063 11.324 1.00 85.81 120 ILE A N 1
ATOM 979 C CA . ILE A 1 120 ? -13.646 1.803 10.258 1.00 85.81 120 ILE A CA 1
ATOM 980 C C . ILE A 1 120 ? -12.977 1.621 8.884 1.00 85.81 120 ILE A C 1
ATOM 982 O O . ILE A 1 120 ? -13.665 1.251 7.934 1.00 85.81 120 ILE A O 1
ATOM 986 N N . PRO A 1 121 ? -11.644 1.780 8.724 1.00 80.44 121 PRO A N 1
ATOM 987 C CA . PRO A 1 121 ? -10.999 1.550 7.431 1.00 80.44 121 PRO A CA 1
ATOM 988 C C . PRO A 1 121 ? -11.055 0.093 6.958 1.00 80.44 121 PRO A C 1
ATOM 990 O O . PRO A 1 121 ? -10.874 -0.159 5.768 1.00 80.44 121 PRO A O 1
ATOM 993 N N . ALA A 1 122 ? -11.283 -0.870 7.861 1.00 80.81 122 ALA A N 1
ATOM 994 C CA . ALA A 1 122 ? -11.377 -2.280 7.497 1.00 80.81 122 ALA A CA 1
ATOM 995 C C . ALA A 1 122 ? -12.638 -2.581 6.668 1.00 80.81 122 ALA A C 1
ATOM 997 O O . ALA A 1 122 ? -12.627 -3.532 5.884 1.00 80.81 122 ALA A O 1
ATOM 998 N N . LEU A 1 123 ? -13.674 -1.731 6.759 1.00 78.62 123 LEU A N 1
ATOM 999 C CA . LEU A 1 123 ? -14.878 -1.817 5.925 1.00 78.62 123 LEU A CA 1
ATOM 1000 C C . LEU A 1 123 ? -14.559 -1.766 4.421 1.00 78.62 123 LEU A C 1
ATOM 1002 O O . LEU A 1 123 ? -15.262 -2.378 3.624 1.00 78.62 123 LEU A O 1
ATOM 1006 N N . ALA A 1 124 ? -13.449 -1.130 4.027 1.00 76.38 124 ALA A N 1
ATOM 1007 C CA . ALA A 1 124 ? -13.006 -1.054 2.632 1.00 76.38 124 ALA A CA 1
ATOM 1008 C C . ALA A 1 124 ? -12.710 -2.426 1.998 1.00 76.38 124 ALA A C 1
ATOM 1010 O O . ALA A 1 124 ? -12.642 -2.541 0.777 1.00 76.38 124 ALA A O 1
ATOM 1011 N N . PHE A 1 125 ? -12.489 -3.457 2.816 1.00 76.38 125 PHE A N 1
ATOM 1012 C CA . PHE A 1 125 ? -12.134 -4.803 2.364 1.00 76.38 125 PHE A CA 1
ATOM 1013 C C . PHE A 1 125 ? -13.313 -5.778 2.406 1.00 76.38 125 PHE A C 1
ATOM 1015 O O . PHE A 1 125 ? -13.134 -6.971 2.150 1.00 76.38 125 PHE A O 1
ATOM 1022 N N . ILE A 1 126 ? -14.506 -5.291 2.745 1.00 78.88 126 ILE A N 1
ATOM 1023 C CA . ILE A 1 126 ? -15.691 -6.127 2.878 1.00 78.88 126 ILE A CA 1
ATOM 1024 C C . ILE A 1 126 ? -16.313 -6.354 1.495 1.00 78.88 126 ILE A C 1
ATOM 1026 O O . ILE A 1 126 ? -16.400 -5.422 0.692 1.00 78.88 126 ILE A O 1
ATOM 1030 N N . PRO A 1 127 ? -16.720 -7.595 1.174 1.00 78.88 127 PRO A N 1
ATOM 1031 C CA . PRO A 1 127 ? -17.464 -7.875 -0.045 1.00 78.88 127 PRO A CA 1
ATOM 1032 C C . PRO A 1 127 ? -18.743 -7.021 -0.143 1.00 78.88 127 PRO A C 1
ATOM 1034 O O . PRO A 1 127 ? -19.404 -6.822 0.877 1.00 78.88 127 PRO A O 1
ATOM 1037 N N . PRO A 1 128 ? -19.145 -6.558 -1.343 1.00 76.19 128 PRO A N 1
ATOM 1038 C CA . PRO A 1 128 ? -20.311 -5.680 -1.504 1.00 76.19 128 PRO A CA 1
ATOM 1039 C C . PRO A 1 128 ? -21.621 -6.267 -0.960 1.00 76.19 128 PRO A C 1
ATOM 1041 O O . PRO A 1 128 ? -22.516 -5.536 -0.556 1.00 76.19 128 PRO A O 1
ATOM 1044 N N . ASP A 1 129 ? -21.743 -7.595 -0.948 1.00 81.88 129 ASP A N 1
ATOM 1045 C CA . ASP A 1 129 ? -22.890 -8.331 -0.413 1.00 81.88 129 ASP A CA 1
ATOM 1046 C C . ASP A 1 129 ? -22.983 -8.312 1.121 1.00 81.88 129 ASP A C 1
ATOM 1048 O O . ASP A 1 129 ? -24.031 -8.653 1.657 1.00 81.88 129 ASP A O 1
ATOM 1052 N N . LYS A 1 130 ? -21.917 -7.906 1.822 1.00 84.25 130 LYS A N 1
ATOM 1053 C CA . LYS A 1 130 ? -21.832 -7.872 3.295 1.00 84.25 130 LYS A CA 1
ATOM 1054 C C . LYS A 1 130 ? -21.572 -6.482 3.869 1.00 84.25 130 LYS A C 1
ATOM 1056 O O . LYS A 1 130 ? -21.377 -6.343 5.073 1.00 84.25 130 LYS A O 1
ATOM 1061 N N . GLU A 1 131 ? -21.519 -5.466 3.015 1.00 81.44 131 GLU A N 1
ATOM 1062 C CA . GLU A 1 131 ? -21.164 -4.098 3.397 1.00 81.44 131 GLU A CA 1
ATOM 1063 C C . GLU A 1 131 ? -22.156 -3.513 4.412 1.00 81.44 131 GLU A C 1
ATOM 1065 O O . GLU A 1 131 ? -21.740 -2.947 5.421 1.00 81.44 131 GLU A O 1
ATOM 1070 N N . ILE A 1 132 ? -23.458 -3.716 4.179 1.00 83.62 132 ILE A N 1
ATOM 1071 C CA . ILE A 1 132 ? -24.538 -3.207 5.038 1.00 83.62 132 ILE A CA 1
ATOM 1072 C C . ILE A 1 132 ? -24.478 -3.869 6.420 1.00 83.62 132 ILE A C 1
ATOM 1074 O O . ILE A 1 132 ? -24.340 -3.168 7.419 1.00 83.62 132 ILE A O 1
ATOM 1078 N N . ASP A 1 133 ? -24.475 -5.204 6.471 1.00 87.62 133 ASP A N 1
ATOM 1079 C CA . ASP A 1 133 ? -24.427 -5.971 7.724 1.00 87.62 133 ASP A CA 1
ATOM 1080 C C . ASP A 1 133 ? -23.199 -5.608 8.573 1.00 87.62 133 ASP A C 1
ATOM 1082 O O . ASP A 1 133 ? -23.269 -5.480 9.799 1.00 87.62 133 ASP A O 1
ATOM 1086 N N . ALA A 1 134 ? -22.046 -5.431 7.924 1.00 86.69 134 ALA A N 1
ATOM 1087 C CA . ALA A 1 134 ? -20.820 -5.064 8.612 1.00 86.69 134 ALA A CA 1
ATOM 1088 C C . ALA A 1 134 ? -20.848 -3.630 9.149 1.00 86.69 134 ALA A C 1
ATOM 1090 O O . ALA A 1 134 ? -20.294 -3.379 10.219 1.00 86.69 134 ALA A O 1
ATOM 1091 N N . TYR A 1 135 ? -21.487 -2.703 8.431 1.00 83.69 135 TYR A N 1
ATOM 1092 C CA . TYR A 1 135 ? -21.669 -1.331 8.891 1.00 83.69 135 TYR A CA 1
ATOM 1093 C C . TYR A 1 135 ? -22.591 -1.273 10.109 1.00 83.69 135 TYR A C 1
ATOM 1095 O O . TYR A 1 135 ? -22.239 -0.643 11.102 1.00 83.69 135 TYR A O 1
ATOM 1103 N N . GLU A 1 136 ? -23.730 -1.969 10.065 1.00 87.44 136 GLU A N 1
ATOM 1104 C CA . GLU A 1 136 ? -24.673 -2.047 11.188 1.00 87.44 136 GLU A CA 1
ATOM 1105 C C . GLU A 1 136 ? -23.994 -2.636 12.431 1.00 87.44 136 GLU A C 1
ATOM 1107 O O . GLU A 1 136 ? -24.003 -2.022 13.498 1.00 87.44 136 GLU A O 1
ATOM 1112 N N . THR A 1 137 ? -23.277 -3.751 12.265 1.00 89.25 137 THR A N 1
ATOM 1113 C CA . THR A 1 137 ? -22.505 -4.381 13.351 1.00 89.25 137 THR A CA 1
ATOM 1114 C C . THR A 1 137 ? -21.439 -3.438 13.921 1.00 89.25 137 THR A C 1
ATOM 1116 O O . THR A 1 137 ? -21.197 -3.394 15.131 1.00 89.25 137 THR A O 1
ATOM 1119 N N . LEU A 1 138 ? -20.761 -2.677 13.055 1.00 87.12 138 LEU A N 1
ATOM 1120 C CA . LEU A 1 138 ? -19.757 -1.717 13.494 1.00 87.12 138 LEU A CA 1
ATOM 1121 C C . LEU A 1 138 ? -20.404 -0.574 14.282 1.00 87.12 138 LEU A C 1
ATOM 1123 O O . LEU A 1 138 ? -19.902 -0.208 15.337 1.00 87.12 138 LEU A O 1
ATOM 1127 N N . GLN A 1 139 ? -21.528 -0.041 13.810 1.00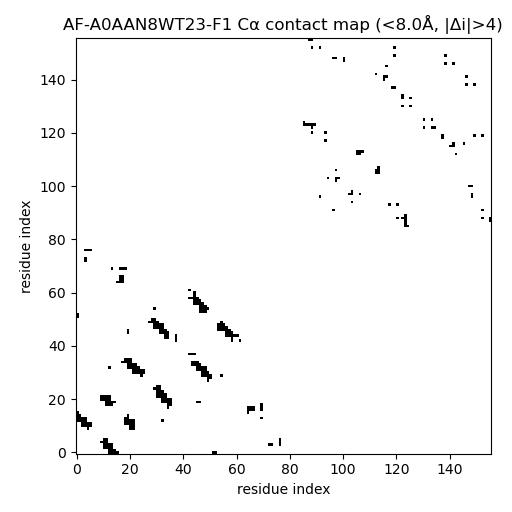 86.44 139 GLN A N 1
ATOM 1128 C CA . GLN A 1 139 ? -22.224 1.063 14.463 1.00 86.44 139 GLN A CA 1
ATOM 1129 C C . GLN A 1 139 ? -22.757 0.668 15.850 1.00 86.44 139 GLN A C 1
ATOM 1131 O O . GLN A 1 139 ? -22.660 1.454 16.787 1.00 86.44 139 GLN A O 1
ATOM 1136 N N . GLU A 1 140 ? -23.226 -0.571 16.025 1.00 88.44 140 GLU A N 1
ATOM 1137 C CA . GLU A 1 140 ? -23.666 -1.096 17.328 1.00 88.44 140 GLU A CA 1
ATOM 1138 C C . GLU A 1 140 ? -22.532 -1.249 18.354 1.00 88.44 140 GLU A C 1
ATOM 1140 O O . GLU A 1 140 ? -22.761 -1.190 19.563 1.00 88.44 140 GLU A O 1
ATOM 1145 N N . THR A 1 141 ? -21.301 -1.473 17.889 1.00 85.31 141 THR A N 1
ATOM 1146 C CA . THR A 1 141 ? -20.136 -1.741 18.750 1.00 85.31 141 THR A CA 1
ATOM 1147 C C . THR A 1 141 ? -19.298 -0.499 19.046 1.00 85.31 141 THR A C 1
ATOM 1149 O O . THR A 1 141 ? -18.380 -0.548 19.874 1.00 85.31 141 THR A O 1
ATOM 1152 N N . MET A 1 142 ? -19.613 0.613 18.386 1.00 86.56 142 MET A N 1
ATOM 1153 C CA . MET A 1 142 ? -18.868 1.860 18.456 1.00 86.56 142 MET A CA 1
ATOM 1154 C C . MET A 1 142 ? -19.391 2.797 19.548 1.00 86.56 142 MET A C 1
ATOM 1156 O O . MET A 1 142 ? -20.577 2.798 19.878 1.00 86.56 142 MET A O 1
ATOM 1160 N N . PRO A 1 143 ? -18.513 3.630 20.128 1.00 88.06 143 PRO A N 1
ATOM 1161 C CA . PRO A 1 143 ? -18.948 4.677 21.033 1.00 88.06 143 PRO A CA 1
ATOM 1162 C C . PRO A 1 143 ? -19.703 5.758 20.237 1.00 88.06 143 PRO A C 1
ATOM 1164 O O . PRO A 1 143 ? -19.268 6.081 19.133 1.00 88.06 143 PRO A O 1
ATOM 1167 N N . PRO A 1 144 ? -20.746 6.400 20.800 1.00 86.75 144 PRO A N 1
ATOM 1168 C CA . PRO A 1 144 ? -21.539 7.424 20.096 1.00 86.75 144 PRO A CA 1
ATOM 1169 C C . PRO A 1 144 ? -20.702 8.596 19.562 1.00 86.75 144 PRO A C 1
ATOM 1171 O O . PRO A 1 144 ? -21.011 9.232 18.565 1.00 86.75 144 PRO A O 1
ATOM 1174 N N . GLU A 1 145 ? -19.583 8.881 20.222 1.00 87.62 145 GLU A N 1
ATOM 1175 C CA . GLU A 1 145 ? -18.630 9.913 19.807 1.00 87.62 145 GLU A CA 1
ATOM 1176 C C . GLU A 1 145 ? -17.954 9.604 18.456 1.00 87.62 145 GLU A C 1
ATOM 1178 O O . GLU A 1 145 ? -17.390 10.501 17.836 1.00 87.62 145 GLU A O 1
ATOM 1183 N N . ALA A 1 146 ? -17.979 8.346 18.004 1.00 87.19 146 ALA A N 1
ATOM 1184 C CA . ALA A 1 146 ? -17.421 7.914 16.728 1.00 87.19 146 ALA A CA 1
ATOM 1185 C C . ALA A 1 146 ? -18.377 8.126 15.547 1.00 87.19 146 ALA A C 1
ATOM 1187 O O . ALA A 1 146 ? -17.897 8.149 14.415 1.00 87.19 146 ALA A O 1
ATOM 1188 N N . ASP A 1 147 ? -19.680 8.317 15.782 1.00 87.62 147 ASP A N 1
ATOM 1189 C CA . ASP A 1 147 ? -20.705 8.514 14.745 1.00 87.62 147 ASP A CA 1
ATOM 1190 C C . ASP A 1 147 ? -20.289 9.492 13.624 1.00 87.62 147 ASP A C 1
ATOM 1192 O O . ASP A 1 147 ? -20.328 9.091 12.457 1.00 87.62 147 ASP A O 1
ATOM 1196 N N . PRO A 1 148 ? -19.775 10.713 13.907 1.00 87.75 148 PRO A N 1
ATOM 1197 C CA . PRO A 1 148 ? -19.352 11.639 12.849 1.00 87.75 148 PRO A CA 1
ATOM 1198 C C . PRO A 1 148 ? -18.170 11.119 12.018 1.00 87.75 148 PRO A C 1
ATOM 1200 O O . PRO A 1 148 ? -18.017 11.471 10.847 1.00 87.75 148 PRO A O 1
ATOM 1203 N N . ILE A 1 149 ? -17.320 10.268 12.601 1.00 87.69 149 ILE A N 1
ATOM 1204 C CA . ILE A 1 149 ? -16.228 9.613 11.879 1.00 87.69 149 ILE A CA 1
ATOM 1205 C C . ILE A 1 149 ? -16.811 8.530 10.973 1.00 87.69 149 ILE A C 1
ATOM 1207 O O . ILE A 1 149 ? -16.436 8.466 9.807 1.00 87.69 149 ILE A O 1
ATOM 1211 N N . ILE A 1 150 ? -17.726 7.697 11.470 1.00 85.94 150 ILE A N 1
ATOM 1212 C CA . ILE A 1 150 ? -18.319 6.605 10.687 1.00 85.94 150 ILE A CA 1
ATOM 1213 C C . ILE A 1 150 ? -19.097 7.175 9.486 1.00 85.94 150 ILE A C 1
ATOM 1215 O O . ILE A 1 150 ? -18.851 6.759 8.351 1.00 85.94 150 ILE A O 1
ATOM 1219 N N . ASP A 1 151 ? -19.925 8.200 9.701 1.00 84.25 151 ASP A N 1
ATOM 1220 C CA . ASP A 1 151 ? -20.680 8.877 8.637 1.00 84.25 151 ASP A CA 1
ATOM 1221 C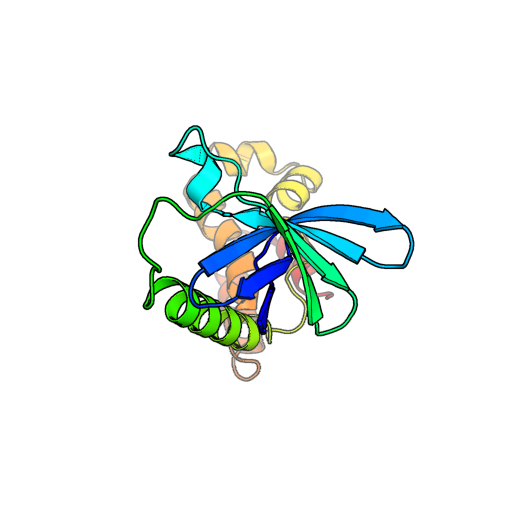 C . ASP A 1 151 ? -19.757 9.489 7.572 1.00 84.25 151 ASP A C 1
ATOM 1223 O O . ASP A 1 151 ? -19.994 9.357 6.367 1.00 84.25 151 ASP A O 1
ATOM 1227 N N . TYR A 1 152 ? -18.628 10.070 7.989 1.00 82.69 152 TYR A N 1
ATOM 1228 C CA . TYR A 1 152 ? -17.626 10.589 7.061 1.00 82.69 152 TYR A CA 1
ATOM 1229 C C . TYR A 1 152 ? -17.062 9.513 6.123 1.00 82.69 152 TYR A C 1
ATOM 1231 O O . TYR A 1 152 ? -16.725 9.821 4.974 1.00 82.69 152 TYR A O 1
ATOM 1239 N N . PHE A 1 153 ? -16.950 8.263 6.575 1.00 77.75 153 PHE A N 1
ATOM 1240 C CA . PHE A 1 153 ? -16.509 7.147 5.737 1.00 77.75 153 PHE A CA 1
ATOM 1241 C C . PHE A 1 153 ? -17.654 6.496 4.942 1.00 77.75 153 PHE A C 1
ATOM 1243 O O . PHE A 1 153 ? -17.368 5.886 3.915 1.00 77.75 153 PHE A O 1
ATOM 1250 N N . LYS A 1 154 ? -18.919 6.680 5.341 1.00 73.12 154 LYS A N 1
ATOM 1251 C CA . LYS A 1 154 ? -20.114 6.167 4.646 1.00 73.12 154 LYS A CA 1
ATOM 1252 C C . LYS A 1 154 ? -20.443 6.912 3.348 1.00 73.12 154 LYS A C 1
ATOM 1254 O O . LYS A 1 154 ? -20.798 6.291 2.352 1.00 73.12 154 LYS A O 1
ATOM 1259 N N . ASP A 1 155 ? -20.320 8.239 3.341 1.00 63.00 155 ASP A N 1
ATOM 1260 C CA . ASP A 1 155 ? -20.782 9.104 2.238 1.00 63.00 155 ASP A CA 1
ATOM 1261 C C . ASP A 1 155 ? -19.851 9.128 0.999 1.00 63.00 155 ASP A C 1
ATOM 1263 O O . ASP A 1 155 ? -19.736 10.140 0.304 1.00 63.00 155 ASP A O 1
ATOM 1267 N N . THR A 1 156 ? -19.121 8.044 0.707 1.00 52.72 156 THR A N 1
ATOM 1268 C CA . THR A 1 156 ? -18.167 7.971 -0.427 1.00 52.72 156 THR A CA 1
ATOM 1269 C C . THR A 1 156 ? -18.418 6.734 -1.272 1.00 52.72 156 THR A C 1
ATOM 1271 O O . THR A 1 156 ? -18.486 6.858 -2.521 1.00 52.72 156 THR A O 1
#

Organism: Halocaridina rubra (NCBI:txid373956)

Solvent-accessible surface area (backbone atoms only — not comparable to full-atom values): 9305 Å² total; per-residue (Å²): 120,48,75,48,73,47,91,86,86,48,52,28,39,39,51,92,51,35,53,22,38,64,73,47,79,49,79,90,70,24,35,35,25,32,40,62,68,36,84,83,40,99,55,76,32,33,40,31,34,37,90,88,44,77,77,46,78,41,72,76,81,91,65,81,64,49,71,62,58,60,55,53,52,51,51,52,41,50,52,43,60,61,71,66,69,49,84,60,56,83,88,66,60,64,72,61,51,40,44,75,73,66,41,46,68,49,52,74,73,32,68,67,57,34,56,55,62,62,49,61,72,53,58,47,74,49,56,84,93,46,44,66,64,52,49,54,56,48,59,75,74,47,60,80,89,46,49,72,56,54,52,67,61,64,80,92

Sequence (156 aa):
MEFVQIEWCKRKLIYVGYIYVKQKELANSVISYECEKCWYSSFKVKVKAGGNEVVSHENNLTHAADILHPEVLFVQQEIRRKLLTPKRLHSKSLPKQVQSEGLQGKYQNDANFTQQICMIPALAFIPPDKEIDAYETLQETMPPEADPIIDYFKDT

pLDDT: mean 79.9, std 11.17, range [45.44, 92.38]

Mean predicted aligned error: 14.08 Å

Secondary structure (DSSP, 8-state):
-EEEEETTTEEEEEETTEEEEEEEE-GGGEEEEEEGGGGTSS---EEEEETTEEEEEES---S---SHHHHHHHHHHHHHHHHT---S-TT--HHHHHHHTTTHHHHHH-HHHHHHHTTGGGGGGS-GGGHHHHHHHHHHHS-GGGHHHHHHHH--